Protein AF-A0A7S0B3F2-F1 (afdb_monomer_lite)

Foldseek 3Di:
DFQAQDDLDDDPPADPPRDDDGTNCVVPDQQDQLQVQLVVCLVVVVDDPPDDPVVSVVSSVVSSVVSVVSNVVRVVVRLVSLVVSVVSNVVVVHDSPPGDPNPPDPDDPPPPDDPDDPPPDPDDD

Secondary structure (DSSP, 8-state):
---SSS-SSPPPS--GGG-----GGGGSPPPPPHHHHHHHHHHHHT--TTS-HHHHHHHHHHHHHHHHHHHHHHHHHHHHHHHHHHHHHHHTT---TTSPP-----S------------------

Radius of gyration: 21.53 Å; chains: 1; bounding box: 45×59×54 Å

Sequence (125 aa):
VNFGPHFVYPPPKTLPGGWKALPVSDLCPPPPEPKDAAALAVQERNFPKKTEDSVIKAFQEAVEVEAKIRSKCYKAHYSKHAEEIRSDRLQRGLNTADLPADESAKDGEEDVPLPMEDAKMVNVG

Organism: NCBI:txid265543

Structure (mmCIF, N/CA/C/O backbone):
data_AF-A0A7S0B3F2-F1
#
_entry.id   AF-A0A7S0B3F2-F1
#
loop_
_atom_site.group_PDB
_atom_site.id
_atom_site.type_symbol
_atom_site.label_atom_id
_atom_site.label_alt_id
_atom_site.label_comp_id
_atom_site.label_asym_id
_atom_site.label_entity_id
_atom_site.label_seq_id
_atom_site.pdbx_PDB_ins_code
_atom_site.Cartn_x
_atom_site.Cartn_y
_atom_site.Cartn_z
_atom_site.occupancy
_atom_site.B_iso_or_equiv
_atom_site.auth_seq_id
_atom_site.auth_comp_id
_atom_site.auth_asym_id
_atom_site.auth_atom_id
_atom_site.pdbx_PDB_model_num
ATOM 1 N N . VAL A 1 1 ? -0.296 -7.227 -18.355 1.00 51.31 1 VAL A N 1
ATOM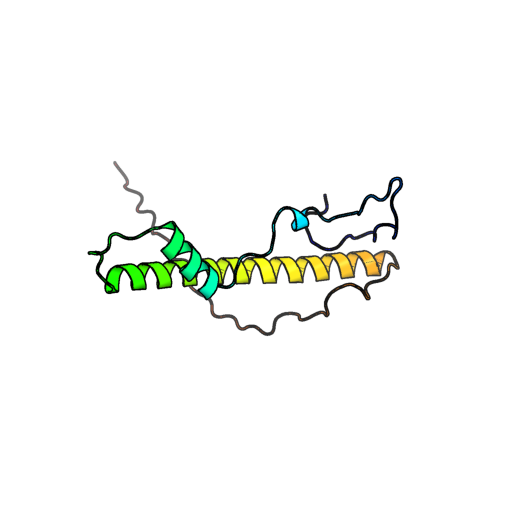 2 C CA . VAL A 1 1 ? -0.969 -6.094 -17.675 1.00 51.31 1 VAL A CA 1
ATOM 3 C C . VAL A 1 1 ? -0.070 -5.664 -16.527 1.00 51.31 1 VAL A C 1
ATOM 5 O O . VAL A 1 1 ? 0.440 -6.552 -15.860 1.00 51.31 1 VAL A O 1
ATOM 8 N N . ASN A 1 2 ? 0.207 -4.366 -16.354 1.00 59.66 2 ASN A N 1
ATOM 9 C CA . ASN A 1 2 ? 1.058 -3.876 -15.263 1.00 59.66 2 ASN A CA 1
ATOM 10 C C . ASN A 1 2 ? 0.182 -3.460 -14.075 1.00 59.66 2 ASN A C 1
ATOM 12 O O . ASN A 1 2 ? -0.386 -2.371 -14.096 1.00 59.66 2 ASN A O 1
ATOM 16 N N . PHE A 1 3 ? 0.030 -4.341 -13.087 1.00 68.06 3 PHE A N 1
ATOM 17 C CA . PHE A 1 3 ? -0.762 -4.062 -11.883 1.00 68.06 3 PHE A CA 1
ATOM 18 C C . PHE A 1 3 ? 0.038 -3.350 -10.786 1.00 68.06 3 PHE A C 1
ATOM 20 O O . PHE A 1 3 ? -0.549 -2.870 -9.822 1.00 68.06 3 PHE A O 1
ATOM 27 N N . GLY A 1 4 ? 1.362 -3.272 -10.932 1.00 77.94 4 GLY A N 1
ATOM 28 C CA . GLY A 1 4 ? 2.245 -2.682 -9.940 1.00 77.94 4 GLY A CA 1
ATOM 29 C C . GLY A 1 4 ? 2.753 -1.281 -10.305 1.00 77.94 4 GLY A C 1
ATOM 30 O O . GLY A 1 4 ? 2.572 -0.810 -11.430 1.00 77.94 4 GLY A O 1
ATOM 31 N N . PRO A 1 5 ? 3.430 -0.624 -9.351 1.00 84.50 5 PRO A N 1
ATOM 32 C CA . PRO A 1 5 ? 3.875 0.776 -9.421 1.00 84.50 5 PRO A CA 1
ATOM 33 C C . PRO A 1 5 ? 4.951 1.045 -10.478 1.00 84.50 5 PRO A C 1
ATOM 35 O O . PRO A 1 5 ? 5.134 2.176 -10.924 1.00 84.50 5 PRO A O 1
ATOM 38 N N . HIS A 1 6 ? 5.684 0.011 -10.889 1.00 89.25 6 HIS A N 1
ATOM 39 C CA . HIS A 1 6 ? 6.823 0.144 -11.791 1.00 89.25 6 HIS A CA 1
ATOM 40 C C . HIS A 1 6 ? 6.556 -0.551 -13.120 1.00 89.25 6 HIS A C 1
ATOM 42 O O . HIS A 1 6 ? 6.043 -1.666 -13.154 1.00 89.25 6 HIS A O 1
ATOM 48 N N . PHE A 1 7 ? 6.923 0.099 -14.223 1.00 89.88 7 PHE A N 1
ATOM 49 C CA . PHE A 1 7 ? 6.820 -0.473 -15.564 1.00 89.88 7 PHE A CA 1
ATOM 50 C C . PHE A 1 7 ? 8.082 -1.253 -15.927 1.00 89.88 7 PHE A C 1
ATOM 52 O O . PHE A 1 7 ? 9.187 -0.792 -15.642 1.00 89.88 7 PHE A O 1
ATOM 59 N N . VAL A 1 8 ? 7.940 -2.374 -16.640 1.00 91.56 8 VAL A N 1
ATOM 60 C CA . VAL A 1 8 ? 9.092 -3.049 -17.267 1.00 91.56 8 VAL A CA 1
ATOM 61 C C . VAL A 1 8 ? 9.760 -2.106 -18.266 1.00 91.56 8 VAL A C 1
ATOM 63 O O . VAL A 1 8 ? 10.962 -1.880 -18.192 1.00 91.56 8 VAL A O 1
ATOM 66 N N . TYR A 1 9 ? 8.967 -1.491 -19.145 1.00 90.31 9 TYR A N 1
ATOM 67 C CA . TYR A 1 9 ? 9.420 -0.449 -20.063 1.00 90.31 9 TYR A CA 1
ATOM 68 C C . TYR A 1 9 ? 9.066 0.922 -19.484 1.00 90.31 9 TYR A C 1
ATOM 70 O O . TYR A 1 9 ? 7.876 1.241 -19.415 1.00 90.31 9 TYR A O 1
ATOM 78 N N . PRO A 1 10 ? 10.052 1.734 -19.060 1.00 85.88 10 PRO A N 1
ATOM 79 C CA . PRO A 1 10 ? 9.779 3.072 -18.561 1.00 85.88 10 PRO A CA 1
ATOM 80 C C . PRO A 1 10 ? 9.007 3.885 -19.609 1.00 85.88 10 PRO A C 1
ATOM 82 O O . PRO A 1 10 ? 9.419 3.916 -20.774 1.00 85.88 10 PRO A O 1
ATOM 85 N N . PRO A 1 11 ? 7.892 4.532 -19.236 1.00 85.50 11 PRO A N 1
ATOM 86 C CA . PRO A 1 11 ? 7.154 5.356 -20.176 1.00 85.50 11 PRO A CA 1
ATOM 87 C C . PRO A 1 11 ? 8.002 6.561 -20.615 1.00 85.50 11 PRO A C 1
ATOM 89 O O . PRO A 1 11 ? 8.863 7.031 -19.862 1.00 85.50 11 PRO A O 1
ATOM 92 N N . PRO A 1 12 ? 7.770 7.100 -21.823 1.00 84.19 12 PRO A N 1
ATOM 93 C CA . PRO A 1 12 ? 8.411 8.340 -22.242 1.00 84.19 12 PRO A CA 1
ATOM 94 C C . PRO A 1 12 ? 8.039 9.482 -21.285 1.00 84.19 12 PRO A C 1
ATOM 96 O O . PRO A 1 12 ? 6.936 9.519 -20.741 1.00 84.19 12 PRO A O 1
ATOM 99 N N . LYS A 1 13 ? 8.954 10.445 -21.105 1.00 78.31 13 LYS A N 1
ATOM 100 C CA . LYS A 1 13 ? 8.771 11.584 -20.179 1.00 78.31 13 LYS A CA 1
ATOM 101 C C . LYS A 1 13 ? 7.520 12.414 -20.480 1.00 78.31 13 LYS A C 1
ATOM 103 O O . LYS A 1 13 ? 6.957 13.022 -19.575 1.00 78.31 13 LYS A O 1
ATOM 108 N N . THR A 1 14 ? 7.111 12.458 -21.743 1.00 80.12 14 THR A N 1
ATOM 109 C CA . THR A 1 14 ? 5.923 13.167 -22.210 1.00 80.12 14 THR A CA 1
ATOM 110 C C . THR A 1 14 ? 5.162 12.286 -23.189 1.00 80.12 14 THR A C 1
ATOM 112 O O . THR A 1 14 ? 5.729 11.769 -24.152 1.00 80.12 14 THR 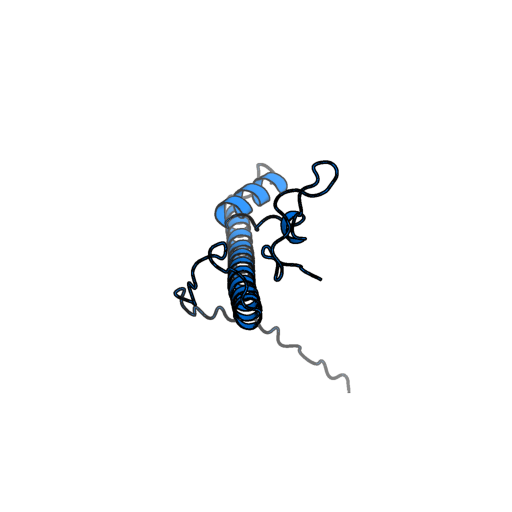A O 1
ATOM 115 N N . LEU A 1 15 ? 3.865 12.115 -22.940 1.00 84.56 15 LEU A N 1
ATOM 116 C CA . LEU A 1 15 ? 2.944 11.545 -23.915 1.00 84.56 15 LEU A CA 1
ATOM 117 C C . LEU A 1 15 ? 2.286 12.672 -24.728 1.00 84.56 15 LEU A C 1
ATOM 119 O O . LEU A 1 15 ? 2.187 13.809 -24.244 1.00 84.56 15 LEU A O 1
ATOM 123 N N . PRO A 1 16 ? 1.810 12.382 -25.952 1.00 88.00 16 PRO A N 1
ATOM 124 C CA . PRO A 1 16 ? 1.025 13.330 -26.732 1.00 88.00 16 PRO A CA 1
ATOM 125 C C . PRO A 1 16 ? -0.142 13.908 -25.918 1.00 88.00 16 PRO A C 1
ATOM 127 O O . PRO A 1 16 ? -0.800 13.198 -25.161 1.00 88.00 16 PRO A O 1
ATOM 130 N N . GLY A 1 17 ? -0.386 15.213 -26.052 1.00 85.94 17 GLY A N 1
ATOM 131 C CA . GLY A 1 17 ? -1.499 15.889 -25.375 1.00 85.94 17 GLY A CA 1
ATOM 132 C C . GLY A 1 17 ? -1.307 16.147 -23.875 1.00 85.94 17 GLY A C 1
ATOM 133 O O . GLY A 1 17 ? -2.281 16.459 -23.202 1.00 85.94 17 GLY A O 1
ATOM 134 N N . GLY A 1 18 ? -0.091 16.003 -23.333 1.00 83.31 18 GLY A N 1
ATOM 135 C CA . GLY A 1 18 ? 0.188 16.288 -21.916 1.00 83.31 18 GLY A CA 1
ATOM 136 C C . GLY A 1 18 ? -0.256 15.186 -20.951 1.00 83.31 18 GLY A C 1
ATOM 137 O O . GLY A 1 18 ? -0.324 15.410 -19.742 1.00 83.31 18 GLY A O 1
ATOM 138 N N . TRP A 1 19 ? -0.551 13.995 -21.473 1.00 83.69 19 TRP A N 1
ATOM 139 C CA . TRP A 1 19 ? -0.943 12.848 -20.664 1.00 83.69 19 TRP A CA 1
ATOM 140 C C . TRP A 1 19 ? 0.244 12.336 -19.847 1.00 83.69 19 TRP A C 1
ATOM 142 O O . TRP A 1 19 ? 1.403 12.413 -20.266 1.00 83.69 19 TRP A O 1
ATOM 152 N N . LYS A 1 20 ? -0.057 11.782 -18.674 1.00 83.75 20 LYS A N 1
ATOM 153 C CA . LYS A 1 20 ? 0.916 11.103 -17.818 1.00 83.75 20 LYS A CA 1
ATOM 154 C C . LYS A 1 20 ? 0.641 9.608 -17.860 1.00 83.75 20 LYS A C 1
ATOM 156 O O . LYS A 1 20 ? -0.505 9.191 -17.723 1.00 83.75 20 LYS A O 1
ATOM 161 N N . ALA A 1 21 ? 1.686 8.811 -18.056 1.00 84.94 21 ALA A N 1
ATOM 162 C CA . ALA A 1 21 ? 1.592 7.370 -17.879 1.00 84.94 21 ALA A CA 1
ATOM 163 C C . ALA A 1 21 ? 1.549 7.072 -16.378 1.00 84.94 21 ALA A C 1
ATOM 165 O O . ALA A 1 21 ? 2.535 7.315 -15.684 1.00 84.94 21 ALA A O 1
ATOM 166 N N . LEU A 1 22 ? 0.413 6.573 -15.897 1.00 86.06 22 LEU A N 1
ATOM 167 C CA . LEU A 1 22 ? 0.224 6.172 -14.506 1.00 86.06 22 LEU A CA 1
ATOM 168 C C . LEU A 1 22 ? 0.059 4.647 -14.439 1.00 86.06 22 LEU A C 1
ATOM 170 O O . LEU A 1 22 ? -0.611 4.076 -15.310 1.00 86.06 22 LEU A O 1
ATOM 174 N N . PRO A 1 23 ? 0.697 3.960 -13.478 1.00 86.94 23 PRO A N 1
ATOM 175 C CA . PRO A 1 23 ? 0.475 2.536 -13.262 1.00 86.94 23 PRO A CA 1
ATOM 176 C C . PRO A 1 23 ? -0.955 2.282 -12.770 1.00 86.94 23 PRO A C 1
ATOM 178 O O . PRO A 1 23 ? -1.603 3.159 -12.207 1.00 86.94 23 PRO A O 1
ATOM 181 N N . VAL A 1 24 ? -1.448 1.052 -12.934 1.00 85.19 24 VAL A N 1
ATOM 182 C CA . VAL A 1 24 ? -2.786 0.680 -12.433 1.00 85.19 24 VAL A CA 1
ATOM 183 C C . VAL A 1 24 ? -2.870 0.822 -10.911 1.00 85.19 24 VAL A C 1
ATOM 185 O O . VAL A 1 24 ? -3.932 1.149 -10.390 1.00 85.19 24 VAL A O 1
ATOM 188 N N . SER A 1 25 ? -1.750 0.651 -10.203 1.00 85.00 25 SER A N 1
ATOM 189 C CA . SER A 1 25 ? -1.667 0.869 -8.757 1.00 85.00 25 SER A CA 1
ATOM 190 C C . SER A 1 25 ? -2.032 2.293 -8.329 1.00 85.00 25 SER A C 1
ATOM 192 O O . SER A 1 25 ? -2.446 2.475 -7.195 1.00 85.00 25 SER A O 1
ATOM 194 N N . ASP A 1 26 ? -1.956 3.299 -9.207 1.00 85.94 26 ASP A N 1
ATOM 195 C CA . ASP A 1 26 ? -2.386 4.662 -8.856 1.00 85.94 26 ASP A CA 1
ATOM 196 C C . ASP A 1 26 ? -3.904 4.761 -8.631 1.00 85.94 26 ASP A C 1
ATOM 198 O O . ASP A 1 26 ? -4.373 5.684 -7.969 1.00 85.94 26 ASP A O 1
ATOM 202 N N . LEU A 1 27 ? -4.684 3.799 -9.140 1.00 85.81 27 LEU A N 1
ATOM 203 C CA . LEU A 1 27 ? -6.117 3.688 -8.854 1.00 85.81 27 LEU A CA 1
ATOM 204 C C . LEU A 1 27 ? -6.394 3.117 -7.453 1.00 85.81 27 LEU A C 1
ATOM 206 O O . LEU A 1 27 ? -7.516 3.221 -6.959 1.00 85.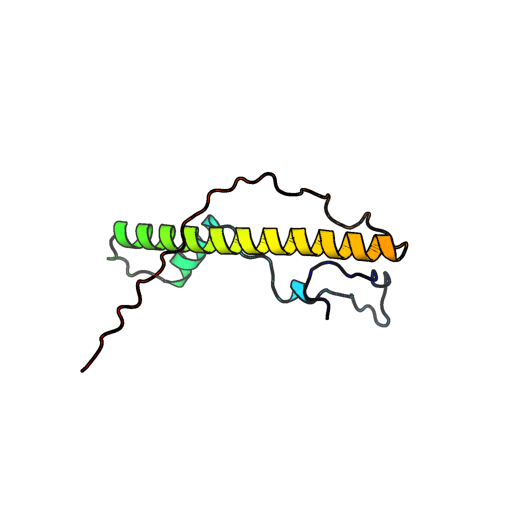81 27 LEU A O 1
ATOM 210 N N . CYS A 1 28 ? -5.396 2.494 -6.822 1.00 84.12 28 CYS A N 1
ATOM 211 C CA . CYS A 1 28 ? -5.513 1.812 -5.538 1.00 84.12 28 CYS A CA 1
ATOM 212 C C . CYS A 1 28 ? -4.379 2.271 -4.607 1.00 84.12 28 CYS A C 1
ATOM 214 O O . CYS A 1 28 ? -3.313 1.650 -4.599 1.00 84.12 28 CYS A O 1
ATOM 216 N N . PRO A 1 29 ? -4.585 3.348 -3.823 1.00 85.19 29 PRO A N 1
ATOM 217 C CA . PRO A 1 29 ? -3.537 3.883 -2.964 1.00 85.19 29 PRO A CA 1
ATOM 218 C C . PRO A 1 29 ? -3.084 2.854 -1.913 1.00 85.19 29 PRO A C 1
ATOM 220 O O . PRO A 1 29 ? -3.836 1.927 -1.590 1.00 85.19 29 PRO A O 1
ATOM 223 N N . PRO A 1 30 ? -1.874 3.024 -1.346 1.00 89.12 30 PRO A N 1
ATOM 224 C CA . PRO A 1 30 ? -1.401 2.191 -0.248 1.00 89.12 30 PRO A CA 1
ATOM 225 C C . PRO A 1 30 ? -2.423 2.138 0.900 1.00 89.12 30 PRO A C 1
ATOM 227 O O . PRO A 1 30 ? -3.072 3.153 1.180 1.00 89.12 30 PRO A O 1
ATOM 230 N N . PRO A 1 31 ? -2.568 0.990 1.588 1.00 91.81 31 PRO A N 1
ATOM 231 C CA . PRO A 1 31 ? -3.422 0.918 2.764 1.00 91.81 31 PRO A CA 1
ATOM 232 C C . PRO A 1 31 ? -2.910 1.880 3.853 1.00 91.81 31 PRO A C 1
ATOM 234 O O . PRO A 1 31 ? -1.696 2.078 3.964 1.00 91.81 31 PRO A O 1
ATOM 237 N N . PRO A 1 32 ? -3.807 2.464 4.669 1.00 93.38 32 PRO A N 1
ATOM 238 C CA . PRO A 1 32 ? -3.408 3.304 5.793 1.00 93.38 32 PRO A CA 1
ATOM 239 C C . PRO A 1 32 ? -2.584 2.514 6.815 1.00 93.38 32 PRO A C 1
ATOM 241 O O . PRO A 1 32 ? -2.689 1.287 6.916 1.00 93.38 32 PRO A O 1
ATOM 244 N N . GLU A 1 33 ? -1.786 3.227 7.608 1.00 93.94 33 GLU A N 1
ATOM 245 C CA . GLU A 1 33 ? -1.076 2.615 8.728 1.00 93.94 33 GLU A CA 1
ATOM 246 C C . GLU A 1 33 ? -2.074 2.125 9.799 1.00 93.94 33 GLU A C 1
ATOM 248 O O . GLU A 1 33 ? -3.160 2.698 9.942 1.00 93.94 33 GLU A O 1
ATOM 253 N N . PRO A 1 34 ? -1.746 1.074 10.576 1.00 95.06 34 PRO A N 1
ATOM 254 C CA . PRO A 1 34 ? -2.722 0.399 11.435 1.00 95.06 34 PRO A CA 1
ATOM 255 C C . PRO A 1 34 ? -3.458 1.307 12.424 1.00 95.06 34 PRO A C 1
ATOM 257 O O . PRO A 1 34 ? -4.671 1.188 12.587 1.00 95.06 34 PRO A O 1
ATOM 260 N N . LYS A 1 35 ? -2.740 2.253 13.036 1.00 93.44 35 LYS A N 1
ATOM 261 C CA . LYS A 1 35 ? -3.320 3.210 13.990 1.00 93.44 35 LYS A CA 1
ATOM 262 C C . LYS A 1 35 ? -4.296 4.175 13.321 1.00 93.44 35 LYS A C 1
ATOM 264 O O . LYS A 1 35 ? -5.355 4.462 13.875 1.00 93.44 35 LYS A O 1
ATOM 269 N N . ASP A 1 36 ? -3.958 4.639 12.121 1.00 95.25 36 ASP A N 1
ATOM 270 C CA . ASP A 1 36 ? -4.813 5.540 11.350 1.00 95.25 36 ASP A CA 1
ATOM 271 C C . ASP A 1 36 ? -6.068 4.803 10.871 1.00 95.25 36 ASP A C 1
ATOM 273 O O . ASP A 1 36 ? -7.174 5.333 10.960 1.00 95.25 36 ASP A O 1
ATOM 277 N N . ALA A 1 37 ? -5.918 3.544 10.444 1.00 95.19 37 ALA A N 1
ATOM 278 C CA . ALA A 1 37 ? -7.032 2.682 10.065 1.00 95.19 37 ALA A CA 1
ATOM 279 C C . ALA A 1 37 ? -8.021 2.482 11.224 1.00 95.19 37 ALA A C 1
ATOM 281 O O . ALA A 1 37 ? -9.230 2.600 11.032 1.00 95.19 37 ALA A O 1
ATOM 282 N N . ALA A 1 38 ? -7.520 2.229 12.436 1.00 94.75 38 ALA A N 1
ATOM 283 C CA . ALA A 1 38 ? -8.359 2.066 13.618 1.00 94.75 38 ALA A CA 1
ATOM 284 C C . ALA A 1 38 ? -9.065 3.365 14.026 1.00 94.75 38 ALA A C 1
ATOM 286 O O . ALA A 1 38 ? -10.248 3.338 14.371 1.00 94.75 38 ALA A O 1
ATOM 287 N N . ALA A 1 39 ? -8.382 4.510 13.935 1.00 93.44 39 ALA A N 1
ATOM 288 C CA . ALA A 1 39 ? -8.990 5.815 14.184 1.00 93.44 39 ALA A CA 1
ATOM 289 C C . ALA A 1 39 ? -10.127 6.115 13.191 1.00 93.44 39 ALA A C 1
ATOM 291 O O . ALA A 1 39 ? -11.230 6.479 13.608 1.00 93.44 39 ALA A O 1
ATOM 292 N N . LEU A 1 40 ? -9.885 5.894 11.894 1.00 94.62 40 LEU A N 1
ATOM 293 C CA . LEU A 1 40 ? -10.885 6.061 10.836 1.00 94.62 40 LEU A CA 1
ATOM 294 C C . LEU A 1 40 ? -12.078 5.125 11.040 1.00 94.62 40 LEU A C 1
ATOM 296 O O . LEU A 1 40 ? -13.222 5.571 11.016 1.00 94.62 40 LEU A O 1
ATOM 300 N N . ALA A 1 41 ? -11.828 3.848 11.329 1.00 94.38 41 ALA A N 1
ATOM 301 C CA . ALA A 1 41 ? -12.887 2.868 11.530 1.00 94.38 41 ALA A CA 1
ATOM 302 C C . ALA A 1 41 ? -13.781 3.207 12.732 1.00 94.38 41 ALA A C 1
ATOM 304 O O . ALA A 1 41 ? -14.992 2.999 12.680 1.00 94.38 41 ALA A O 1
ATOM 305 N N . VAL A 1 42 ? -13.220 3.748 13.820 1.00 93.00 42 VAL A N 1
ATOM 306 C CA . VAL A 1 42 ? -14.015 4.211 14.971 1.00 93.00 42 VAL A CA 1
ATOM 307 C C . VAL A 1 42 ? -14.872 5.414 14.603 1.00 93.00 42 VAL A C 1
ATOM 309 O O . VAL A 1 42 ? -16.047 5.460 14.980 1.00 93.00 42 VAL A O 1
ATOM 312 N N . GLN A 1 43 ? -14.304 6.368 13.864 1.00 92.25 43 GLN A N 1
ATOM 313 C CA . GLN A 1 43 ? -15.022 7.548 13.396 1.00 92.25 43 GLN A CA 1
ATOM 314 C C . GLN A 1 43 ? -16.188 7.162 12.476 1.00 92.25 43 GLN A C 1
ATOM 316 O O . GLN A 1 43 ? -17.299 7.660 12.655 1.00 92.25 43 GLN A O 1
ATOM 321 N N . GLU A 1 44 ? -15.961 6.246 11.535 1.00 93.12 44 GLU A N 1
ATOM 322 C CA . GLU A 1 44 ? -16.978 5.775 10.591 1.00 93.12 44 GLU A CA 1
ATOM 323 C C . GLU A 1 44 ? -18.045 4.904 11.257 1.00 93.12 44 GLU A C 1
ATOM 325 O O . GLU A 1 44 ? -19.230 5.035 10.949 1.00 93.12 44 GLU A O 1
ATOM 330 N N . ARG A 1 45 ? -17.655 4.047 12.210 1.00 91.44 45 ARG A N 1
ATOM 331 C CA . ARG A 1 45 ? -18.599 3.194 12.944 1.00 91.44 45 ARG A CA 1
ATOM 332 C C . ARG A 1 45 ? -19.574 4.000 13.806 1.00 91.44 45 ARG A C 1
ATOM 334 O O . ARG A 1 45 ? -20.664 3.505 14.083 1.00 91.44 45 ARG A O 1
ATOM 341 N N . ASN A 1 46 ? -19.200 5.218 14.213 1.00 89.69 46 ASN A N 1
ATOM 342 C CA . ASN A 1 46 ? -20.052 6.170 14.932 1.00 89.69 46 ASN A CA 1
ATOM 343 C C . ASN A 1 46 ? -20.772 5.542 16.145 1.00 89.69 46 ASN A C 1
ATOM 345 O O . ASN A 1 46 ? -22.003 5.467 16.209 1.00 89.69 46 ASN A O 1
ATOM 349 N N . PHE A 1 47 ? -19.991 5.038 17.102 1.00 90.31 47 PHE A N 1
ATOM 350 C CA . PHE A 1 47 ? -20.515 4.345 18.278 1.00 90.31 47 PHE A CA 1
ATOM 351 C C . PHE A 1 47 ? -21.517 5.196 19.086 1.00 90.31 47 PHE A C 1
ATOM 353 O O . PHE A 1 47 ? -21.283 6.386 19.318 1.00 90.31 47 PHE A O 1
ATOM 360 N N . PRO A 1 48 ? -22.605 4.596 19.610 1.00 93.06 48 PRO A N 1
ATOM 361 C CA . PRO A 1 48 ? -23.476 5.268 20.568 1.00 93.06 48 PRO A CA 1
ATOM 362 C C . PRO A 1 48 ? -22.694 5.770 21.788 1.00 93.06 48 PRO A C 1
ATOM 364 O O . PRO A 1 48 ? -21.850 5.052 22.318 1.00 93.06 48 PRO A O 1
ATOM 367 N N . LYS A 1 49 ? -23.050 6.945 22.322 1.00 89.06 49 LYS A N 1
ATOM 368 C CA . LYS A 1 49 ? -22.385 7.557 23.497 1.00 89.06 49 LYS A CA 1
ATOM 369 C C . LYS A 1 49 ? -22.377 6.696 24.771 1.00 89.06 49 LYS A C 1
ATOM 371 O O . LYS A 1 49 ? -21.646 7.003 25.699 1.00 89.06 49 LYS A O 1
ATOM 376 N N . LYS A 1 50 ? -23.243 5.681 24.842 1.00 93.75 50 LYS A N 1
ATOM 377 C CA . LYS A 1 50 ? -23.354 4.744 25.973 1.00 93.75 50 LYS A CA 1
ATOM 378 C C . LYS A 1 50 ? -22.552 3.456 25.767 1.00 93.75 50 LYS A C 1
ATOM 380 O O . LYS A 1 50 ? -22.651 2.557 26.592 1.00 93.75 50 LYS A O 1
ATOM 385 N N . THR A 1 51 ? -21.853 3.329 24.641 1.00 92.44 51 THR A N 1
ATOM 386 C CA . THR A 1 51 ? -21.008 2.165 24.377 1.00 92.44 51 THR A CA 1
ATOM 387 C C . THR A 1 51 ? -19.892 2.137 25.406 1.00 92.44 51 THR A C 1
ATOM 389 O O . THR A 1 51 ? -19.283 3.167 25.674 1.00 92.44 51 THR A O 1
ATOM 392 N N . GLU A 1 52 ? -19.640 0.966 25.978 1.00 95.50 52 GLU A N 1
ATOM 393 C CA . GLU A 1 52 ? -18.539 0.791 26.915 1.00 95.50 52 GLU A CA 1
ATOM 394 C C . GLU A 1 52 ? -17.188 0.985 26.216 1.00 95.50 52 GLU A C 1
ATOM 396 O O . GLU A 1 52 ? -16.967 0.478 25.111 1.00 95.50 52 GLU A O 1
ATOM 401 N N . ASP A 1 53 ? -16.258 1.660 26.891 1.00 94.31 53 ASP A N 1
ATOM 402 C CA . ASP A 1 53 ? -14.902 1.894 26.381 1.00 94.31 53 ASP A CA 1
ATOM 403 C C . ASP A 1 53 ? -14.170 0.581 26.060 1.00 94.31 53 ASP A C 1
ATOM 405 O O . ASP A 1 53 ? -13.395 0.514 25.108 1.00 94.31 53 ASP A O 1
ATOM 409 N N . SER A 1 54 ? -14.460 -0.487 26.811 1.00 95.69 54 SER A N 1
ATOM 410 C CA . SER A 1 54 ? -13.949 -1.844 26.576 1.00 95.69 54 SER A CA 1
ATOM 411 C C . SER A 1 54 ? -14.298 -2.363 25.175 1.00 95.69 54 SER A C 1
ATOM 413 O O . SER A 1 54 ? -13.454 -2.955 24.503 1.00 95.69 54 SER A O 1
ATOM 415 N N . VAL A 1 55 ? -15.518 -2.095 24.704 1.00 95.44 55 VAL A N 1
ATOM 416 C CA . VAL A 1 55 ? -16.018 -2.521 23.390 1.00 95.44 55 VAL A CA 1
ATOM 417 C C . VAL A 1 55 ? -15.382 -1.697 22.273 1.00 95.44 55 VAL A C 1
ATOM 419 O O . VAL A 1 55 ? -15.012 -2.250 21.236 1.00 95.44 55 VAL A O 1
ATOM 422 N N . ILE A 1 56 ? -15.228 -0.386 22.480 1.00 94.31 56 ILE A N 1
ATOM 423 C CA . ILE A 1 56 ? -14.558 0.500 21.516 1.00 94.31 56 ILE A CA 1
ATOM 424 C C . ILE A 1 56 ? -13.091 0.087 21.371 1.00 94.31 56 ILE A C 1
ATOM 426 O O . ILE A 1 56 ? -12.604 -0.049 20.249 1.00 94.31 56 ILE A O 1
ATOM 430 N N . LYS A 1 57 ? -12.416 -0.190 22.491 1.00 95.69 57 LYS A N 1
ATOM 431 C CA . LYS A 1 57 ? -11.020 -0.624 22.507 1.00 95.69 57 LYS A CA 1
ATOM 432 C C . LYS A 1 57 ? -10.827 -1.974 21.814 1.00 95.69 57 LYS A C 1
ATOM 434 O O . LYS A 1 57 ? -9.961 -2.086 20.957 1.00 95.69 57 LYS A O 1
ATOM 439 N N . ALA A 1 58 ? -11.671 -2.964 22.108 1.00 96.50 58 ALA A N 1
ATOM 440 C CA . ALA A 1 58 ? -11.611 -4.267 21.442 1.00 96.50 58 ALA A CA 1
ATOM 441 C C . ALA A 1 58 ? -11.822 -4.152 19.920 1.00 96.50 58 ALA A C 1
ATOM 443 O O . ALA A 1 58 ? -11.180 -4.854 19.141 1.00 96.50 58 ALA A O 1
ATOM 444 N N . PHE A 1 59 ? -12.695 -3.241 19.478 1.00 96.62 59 PHE A N 1
ATOM 445 C CA . PHE A 1 59 ? -12.869 -2.959 18.055 1.00 96.62 59 PHE A CA 1
ATOM 446 C C . PHE A 1 59 ? -11.638 -2.296 17.431 1.00 96.62 59 PHE A C 1
ATOM 448 O O . PHE A 1 59 ? -11.222 -2.715 16.355 1.00 96.62 59 PHE A O 1
ATOM 455 N N . GLN A 1 60 ? -11.052 -1.295 18.092 1.00 96.44 60 GLN A N 1
ATOM 456 C CA . GLN A 1 60 ? -9.810 -0.670 17.631 1.00 96.44 60 GLN A CA 1
ATOM 457 C C . GLN A 1 60 ? -8.701 -1.707 17.479 1.00 96.44 60 GLN A C 1
ATOM 459 O O . GLN A 1 60 ? -8.109 -1.794 16.411 1.00 96.44 60 GLN A O 1
ATOM 464 N N . GLU A 1 61 ? -8.487 -2.541 18.498 1.00 95.69 61 GLU A N 1
ATOM 465 C CA . GLU A 1 61 ? -7.482 -3.607 18.477 1.00 95.69 61 GLU A CA 1
ATOM 466 C C . GLU A 1 61 ? -7.709 -4.579 17.307 1.00 95.69 61 GLU A C 1
ATOM 468 O O . GLU A 1 61 ? -6.768 -4.905 16.585 1.00 95.69 61 GLU A O 1
ATOM 473 N N . ALA A 1 62 ? -8.956 -4.989 17.052 1.00 96.81 62 ALA A N 1
ATOM 474 C CA . ALA A 1 62 ? -9.279 -5.854 15.916 1.00 96.81 62 ALA A CA 1
ATOM 475 C C . ALA A 1 62 ? -8.957 -5.195 14.561 1.00 96.81 62 ALA A C 1
ATOM 477 O O . ALA A 1 62 ? -8.360 -5.831 13.689 1.00 96.81 62 ALA A O 1
ATOM 478 N N . VAL A 1 63 ? -9.305 -3.914 14.392 1.00 97.25 63 VAL A N 1
ATOM 479 C CA . VAL A 1 63 ? -8.999 -3.158 13.167 1.00 97.25 63 VAL A CA 1
ATOM 480 C C . VAL A 1 63 ? -7.492 -2.968 12.999 1.00 97.25 63 VAL A C 1
ATOM 482 O O . VAL A 1 63 ? -6.984 -3.132 11.892 1.00 97.25 63 VAL A O 1
ATOM 485 N N . GLU A 1 64 ? -6.759 -2.667 14.074 1.00 96.56 64 GLU A N 1
ATOM 486 C CA . GLU A 1 64 ? -5.299 -2.533 14.031 1.00 96.56 64 GLU A CA 1
ATOM 487 C C . GLU A 1 64 ? -4.632 -3.835 13.572 1.00 96.56 64 GLU A C 1
ATOM 489 O O . GLU A 1 64 ? -3.732 -3.800 12.730 1.00 96.56 64 GLU A O 1
ATOM 494 N N . VAL A 1 65 ? -5.084 -4.989 14.074 1.00 96.94 65 VAL A N 1
ATOM 495 C CA . VAL A 1 65 ? -4.555 -6.301 13.670 1.00 96.94 65 VAL A CA 1
ATOM 496 C C . VAL A 1 65 ? -4.794 -6.554 12.1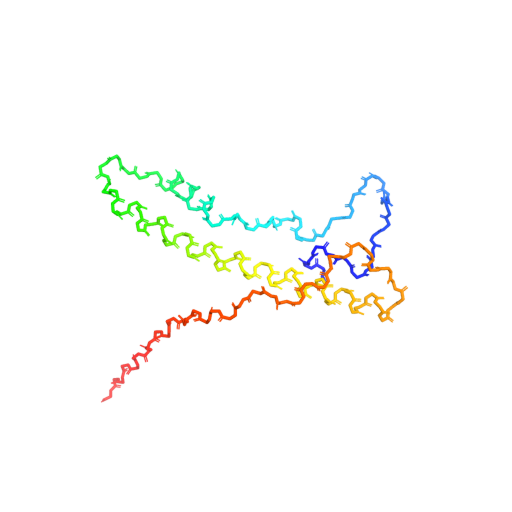82 1.00 96.94 65 VAL A C 1
ATOM 498 O O . VAL A 1 65 ? -3.858 -6.908 11.461 1.00 96.94 65 VAL A O 1
ATOM 501 N N . GLU A 1 66 ? -6.012 -6.329 11.691 1.00 96.69 66 GLU A N 1
ATOM 502 C CA . GLU A 1 66 ? -6.323 -6.523 10.274 1.00 96.69 66 GLU A CA 1
ATOM 503 C C . GLU A 1 66 ? -5.529 -5.557 9.379 1.00 96.69 66 GLU A C 1
ATOM 505 O O . GLU A 1 66 ? -4.934 -5.963 8.375 1.00 96.69 66 GLU A O 1
ATOM 510 N N . ALA A 1 67 ? -5.462 -4.281 9.759 1.00 96.38 67 ALA A N 1
ATOM 511 C CA . ALA A 1 67 ? -4.718 -3.266 9.027 1.00 96.38 67 ALA A CA 1
ATOM 512 C C . ALA A 1 67 ? -3.210 -3.563 9.003 1.00 96.38 67 ALA A C 1
ATOM 514 O O . ALA A 1 67 ? -2.562 -3.368 7.972 1.00 96.38 67 ALA A O 1
ATOM 515 N N . LYS A 1 68 ? -2.651 -4.117 10.089 1.00 96.00 68 LYS A N 1
ATOM 516 C CA . LYS A 1 68 ? -1.257 -4.582 10.143 1.00 96.00 68 LYS A CA 1
ATOM 517 C C . LYS A 1 68 ? -0.997 -5.677 9.113 1.00 96.00 68 LYS A C 1
ATOM 519 O O . LYS A 1 68 ? -0.002 -5.601 8.392 1.00 96.00 68 LYS A O 1
ATOM 524 N N . ILE A 1 69 ? -1.893 -6.659 9.001 1.00 95.12 69 ILE A N 1
ATOM 525 C CA . ILE A 1 69 ? -1.782 -7.735 8.004 1.00 95.12 69 ILE A CA 1
ATOM 526 C C . ILE A 1 69 ? -1.847 -7.152 6.590 1.00 95.12 69 ILE A C 1
ATOM 528 O O . ILE A 1 69 ? -0.961 -7.417 5.778 1.00 95.12 69 ILE A O 1
ATOM 532 N N . ARG A 1 70 ? -2.837 -6.296 6.301 1.00 93.38 70 ARG A N 1
ATOM 533 C CA . ARG A 1 70 ? -2.981 -5.652 4.984 1.00 93.38 70 ARG A CA 1
ATOM 534 C C . ARG A 1 70 ? -1.748 -4.828 4.604 1.00 93.38 70 ARG A C 1
ATOM 536 O O . ARG A 1 70 ? -1.267 -4.951 3.479 1.00 93.38 70 ARG A O 1
ATOM 543 N N . SER A 1 71 ? -1.208 -4.038 5.534 1.00 93.06 71 SER A N 1
ATOM 544 C CA . SER A 1 71 ? 0.016 -3.252 5.325 1.00 93.06 71 SER A CA 1
ATOM 545 C C . SER A 1 71 ? 1.220 -4.154 5.037 1.00 93.06 71 SER A C 1
ATOM 547 O O . SER A 1 71 ? 1.949 -3.916 4.072 1.00 93.06 71 SER A O 1
ATOM 549 N N . LYS A 1 72 ? 1.385 -5.254 5.788 1.00 92.06 72 LYS A N 1
ATOM 550 C CA . LYS A 1 72 ? 2.447 -6.247 5.549 1.00 92.06 72 LYS A CA 1
ATOM 551 C C . LYS A 1 72 ? 2.329 -6.879 4.159 1.00 92.06 72 LYS A C 1
ATOM 553 O O . LYS A 1 72 ? 3.312 -6.915 3.424 1.00 92.06 72 LYS A O 1
ATOM 558 N N . CYS A 1 73 ? 1.135 -7.327 3.770 1.00 91.06 73 CYS A N 1
ATOM 559 C CA . CYS A 1 73 ? 0.892 -7.914 2.450 1.00 91.06 73 CYS A CA 1
ATOM 560 C C . CYS A 1 73 ? 1.164 -6.919 1.316 1.00 91.06 73 CYS A C 1
ATOM 562 O O . CYS A 1 73 ? 1.796 -7.283 0.325 1.00 91.06 73 CYS A O 1
ATOM 564 N N . TYR A 1 74 ? 0.734 -5.664 1.468 1.00 90.50 74 TYR A N 1
ATOM 565 C CA . TYR A 1 74 ? 1.004 -4.611 0.491 1.00 90.50 74 TYR A CA 1
ATOM 566 C C . TYR A 1 74 ? 2.508 -4.361 0.327 1.00 90.50 74 TYR A C 1
ATOM 568 O O . TYR A 1 74 ? 3.005 -4.361 -0.798 1.00 90.50 74 TYR A O 1
ATOM 576 N N . LYS A 1 75 ? 3.248 -4.208 1.435 1.00 90.06 75 LYS A N 1
ATOM 577 C CA . LYS A 1 75 ? 4.707 -3.996 1.421 1.00 90.06 75 LYS A CA 1
ATOM 578 C C . LYS A 1 75 ? 5.438 -5.176 0.772 1.00 90.06 75 LYS A C 1
ATOM 580 O O . LYS A 1 75 ? 6.289 -4.961 -0.088 1.00 90.06 75 LYS A O 1
ATOM 585 N N . ALA A 1 76 ? 5.048 -6.409 1.102 1.00 89.81 76 ALA A N 1
ATOM 586 C CA . ALA A 1 76 ? 5.610 -7.615 0.495 1.00 89.81 76 ALA A CA 1
ATOM 587 C C . ALA A 1 76 ? 5.348 -7.685 -1.020 1.00 89.81 76 ALA A C 1
ATOM 589 O O . ALA A 1 76 ? 6.266 -7.944 -1.795 1.00 89.81 76 ALA A O 1
ATOM 590 N N . HIS A 1 77 ? 4.115 -7.402 -1.456 1.00 88.31 77 HIS A N 1
ATOM 591 C CA . HIS A 1 77 ? 3.776 -7.329 -2.879 1.00 88.31 77 HIS A CA 1
ATOM 592 C C . HIS A 1 77 ? 4.588 -6.243 -3.599 1.00 88.31 77 HIS A C 1
ATOM 594 O O . HIS A 1 77 ? 5.113 -6.483 -4.682 1.00 88.31 77 HIS A O 1
ATOM 600 N N . TYR A 1 78 ? 4.720 -5.061 -2.992 1.00 88.94 78 TYR A N 1
ATOM 601 C CA . TYR A 1 78 ? 5.476 -3.946 -3.556 1.00 88.94 78 TYR A CA 1
ATOM 602 C C . TYR A 1 78 ? 6.963 -4.291 -3.734 1.00 88.94 78 TYR A C 1
ATOM 604 O O . TYR A 1 78 ? 7.512 -4.046 -4.809 1.00 88.94 78 TYR A O 1
ATOM 612 N N . SER A 1 79 ? 7.595 -4.898 -2.720 1.00 90.19 79 SER A N 1
ATOM 613 C CA . SER A 1 79 ? 8.994 -5.352 -2.792 1.00 90.19 79 SER A CA 1
ATOM 614 C C . SER A 1 79 ? 9.186 -6.373 -3.906 1.00 90.19 79 SER A C 1
ATOM 616 O O . SER A 1 79 ? 9.998 -6.167 -4.806 1.00 90.19 79 SER A O 1
ATOM 618 N N . LYS A 1 80 ? 8.355 -7.422 -3.913 1.00 89.88 80 LYS A N 1
ATOM 619 C CA . LYS A 1 80 ? 8.425 -8.480 -4.920 1.00 89.88 80 LYS A CA 1
ATOM 620 C C . LYS A 1 80 ? 8.233 -7.935 -6.336 1.00 89.88 80 LYS A C 1
ATOM 622 O O . LYS A 1 80 ? 8.976 -8.298 -7.240 1.00 89.88 80 LYS A O 1
ATOM 627 N N . HIS A 1 81 ? 7.282 -7.019 -6.530 1.00 91.06 81 HIS A N 1
ATOM 628 C CA . HIS A 1 81 ? 7.093 -6.349 -7.819 1.00 91.06 81 HIS A CA 1
ATOM 629 C C . HIS A 1 81 ? 8.351 -5.582 -8.240 1.00 91.06 81 HIS A C 1
ATOM 631 O O . HIS A 1 81 ? 8.771 -5.665 -9.390 1.00 91.06 81 HIS A O 1
ATOM 637 N N . ALA A 1 82 ? 8.986 -4.840 -7.330 1.00 91.56 82 ALA A N 1
ATOM 638 C CA . ALA A 1 82 ? 10.216 -4.115 -7.643 1.00 91.56 82 ALA A CA 1
ATOM 639 C C . ALA A 1 82 ? 11.369 -5.056 -8.038 1.00 91.56 82 ALA A C 1
ATOM 641 O O . ALA A 1 82 ? 12.098 -4.752 -8.985 1.00 91.56 82 ALA A O 1
ATOM 642 N N . GLU A 1 83 ? 11.508 -6.201 -7.367 1.00 92.44 83 GLU A N 1
ATOM 643 C CA . GLU A 1 83 ? 12.478 -7.252 -7.703 1.00 92.44 83 GLU A CA 1
ATOM 644 C C . GLU A 1 83 ? 12.204 -7.862 -9.086 1.00 92.44 83 GLU A C 1
ATOM 646 O O . GLU A 1 83 ? 13.116 -7.964 -9.912 1.00 92.44 83 GLU A O 1
ATOM 651 N N . GLU A 1 84 ? 10.946 -8.201 -9.382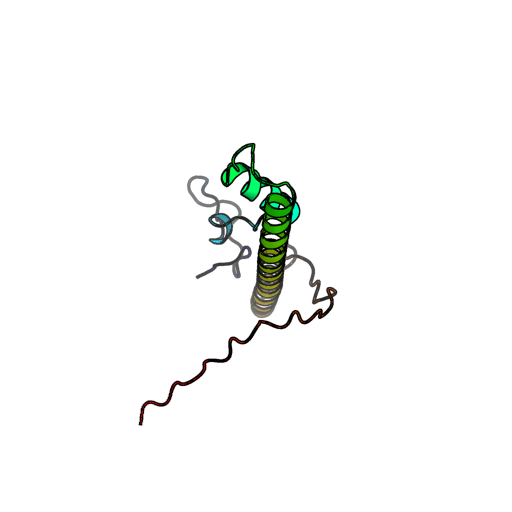 1.00 92.38 84 GLU A N 1
ATOM 652 C CA . GLU A 1 84 ? 10.521 -8.736 -10.681 1.00 92.38 84 GLU A CA 1
ATOM 653 C C . GLU A 1 84 ? 10.832 -7.748 -11.813 1.00 92.38 84 GLU A C 1
ATOM 655 O O . GLU A 1 84 ? 11.482 -8.110 -12.796 1.00 92.38 84 GLU A O 1
ATOM 660 N N . ILE A 1 85 ? 10.461 -6.473 -11.647 1.00 93.38 85 ILE A N 1
ATOM 661 C CA . ILE A 1 85 ? 10.746 -5.421 -12.631 1.00 93.38 85 ILE A CA 1
ATOM 662 C C . ILE A 1 85 ? 12.249 -5.198 -12.788 1.00 93.38 85 ILE A C 1
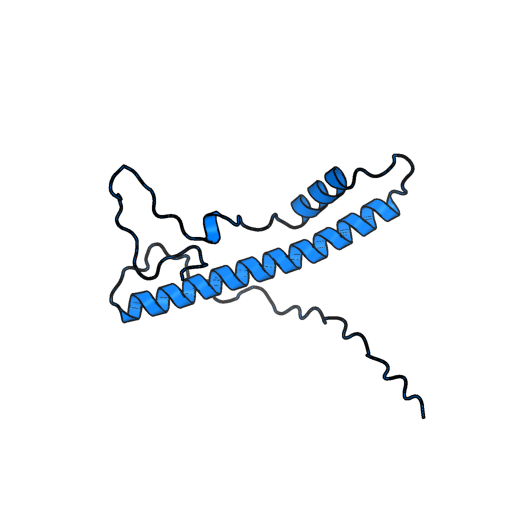ATOM 664 O O . ILE A 1 85 ? 12.723 -5.005 -13.908 1.00 93.38 85 ILE A O 1
ATOM 668 N N . ARG A 1 86 ? 13.018 -5.232 -11.697 1.00 93.75 86 ARG A N 1
ATOM 669 C CA . ARG A 1 86 ? 14.477 -5.108 -11.747 1.00 93.75 86 ARG A CA 1
ATOM 670 C C . ARG A 1 86 ? 15.091 -6.238 -12.566 1.00 93.75 86 ARG A C 1
ATOM 672 O O . ARG A 1 86 ? 15.870 -5.957 -13.475 1.00 93.75 86 ARG A O 1
ATOM 679 N N . SER A 1 87 ? 14.722 -7.484 -12.275 1.00 94.19 87 SER A N 1
ATOM 680 C CA . SER A 1 87 ? 15.178 -8.667 -13.012 1.00 94.19 87 SER A CA 1
ATOM 681 C C . SER A 1 87 ? 14.849 -8.546 -14.502 1.00 94.19 87 SER A C 1
ATOM 683 O O . SER A 1 87 ? 15.731 -8.659 -15.357 1.00 94.19 87 SER A O 1
ATOM 685 N N . ASP A 1 88 ? 13.604 -8.183 -14.816 1.00 94.19 88 ASP A N 1
ATOM 686 C CA . ASP A 1 88 ? 13.135 -8.007 -16.185 1.00 94.19 88 ASP A CA 1
ATOM 687 C C . ASP A 1 88 ? 13.896 -6.908 -16.938 1.00 94.19 88 ASP A C 1
ATOM 689 O O . ASP A 1 88 ? 14.259 -7.076 -18.110 1.00 94.19 88 ASP A O 1
ATOM 693 N N . ARG A 1 89 ? 14.150 -5.772 -16.287 1.00 94.62 89 ARG A N 1
ATOM 694 C CA . ARG A 1 89 ? 14.889 -4.656 -16.881 1.00 94.62 89 ARG A CA 1
ATOM 695 C C . ARG A 1 89 ? 16.353 -5.008 -17.116 1.00 94.62 89 ARG A C 1
ATOM 697 O O . ARG A 1 89 ? 16.855 -4.716 -18.199 1.00 94.62 89 ARG A O 1
ATOM 704 N N . LEU A 1 90 ? 17.010 -5.685 -16.173 1.00 94.81 90 LEU A N 1
ATOM 705 C CA . LEU A 1 90 ? 18.397 -6.134 -16.326 1.00 94.81 90 LEU A CA 1
ATOM 706 C C . LEU A 1 90 ? 18.559 -7.091 -17.513 1.00 94.81 90 LEU A C 1
ATOM 708 O O . LEU A 1 90 ? 19.452 -6.887 -18.333 1.00 94.81 90 LEU A O 1
ATOM 712 N N . GLN A 1 91 ? 17.656 -8.066 -17.674 1.00 96.38 91 GLN A N 1
ATOM 713 C CA . GLN A 1 91 ? 17.664 -8.986 -18.824 1.00 96.38 91 GLN A CA 1
ATOM 714 C C . GLN A 1 91 ? 17.533 -8.267 -20.175 1.00 96.38 91 GLN A C 1
ATOM 716 O O . GLN A 1 91 ? 17.995 -8.765 -21.199 1.00 96.38 91 GLN A O 1
ATOM 721 N N . ARG A 1 92 ? 16.898 -7.091 -20.183 1.00 95.19 92 ARG A N 1
ATOM 722 C CA . ARG A 1 92 ? 16.622 -6.284 -21.378 1.00 95.19 92 ARG A CA 1
ATOM 723 C C . ARG A 1 92 ? 17.591 -5.106 -21.549 1.00 95.19 92 ARG A C 1
ATOM 725 O O . ARG A 1 92 ? 17.410 -4.321 -22.476 1.00 95.19 92 ARG A O 1
ATOM 732 N N . GLY A 1 93 ? 18.587 -4.953 -20.670 1.00 94.94 93 GLY A N 1
ATOM 733 C CA . GLY A 1 93 ? 19.530 -3.827 -20.696 1.00 94.94 93 GLY A CA 1
ATOM 734 C C . GLY A 1 93 ? 18.894 -2.462 -20.394 1.00 94.94 93 GLY A C 1
ATOM 735 O O . GLY A 1 93 ? 19.353 -1.442 -20.903 1.00 94.94 93 GLY A O 1
ATOM 736 N N . LEU A 1 94 ? 17.813 -2.431 -19.608 1.00 94.00 94 LEU A N 1
ATOM 737 C CA . LEU A 1 94 ? 17.078 -1.220 -19.231 1.00 94.00 94 LEU A CA 1
ATOM 738 C C . LEU A 1 94 ? 17.541 -0.665 -17.872 1.00 94.00 94 LEU A C 1
ATOM 740 O O . LEU A 1 94 ? 18.021 -1.399 -17.011 1.00 94.00 94 LEU A O 1
ATOM 744 N N . ASN A 1 95 ? 17.355 0.643 -17.663 1.00 91.44 95 ASN A N 1
ATOM 745 C CA . ASN A 1 95 ? 17.727 1.332 -16.421 1.00 91.44 95 ASN A CA 1
ATOM 746 C C . ASN A 1 95 ? 16.883 0.879 -15.212 1.00 91.44 95 ASN A C 1
ATOM 748 O O . ASN A 1 95 ? 15.660 0.795 -15.306 1.00 91.44 95 ASN A O 1
ATOM 752 N N . THR A 1 96 ? 17.524 0.681 -14.059 1.00 92.75 96 THR A N 1
ATOM 753 C CA . THR A 1 96 ? 16.885 0.290 -12.787 1.00 92.75 96 THR A CA 1
ATOM 754 C C . THR A 1 96 ? 17.076 1.310 -11.662 1.00 92.75 96 THR A C 1
ATOM 756 O O . THR A 1 96 ? 16.666 1.043 -10.538 1.00 92.75 96 THR A O 1
ATOM 759 N N . ALA A 1 97 ? 17.704 2.461 -11.926 1.00 90.75 97 ALA A N 1
ATOM 760 C CA . ALA A 1 97 ? 18.040 3.446 -10.891 1.00 90.75 97 ALA A CA 1
ATOM 761 C C . ALA A 1 97 ? 16.818 4.114 -10.225 1.00 90.75 97 ALA A C 1
ATOM 763 O O . ALA A 1 97 ? 16.950 4.694 -9.154 1.00 90.75 97 ALA A O 1
ATOM 764 N N . ASP A 1 98 ? 15.645 4.058 -10.861 1.00 88.31 98 ASP A N 1
ATOM 765 C CA . ASP A 1 98 ? 14.364 4.550 -10.334 1.00 88.31 98 ASP A CA 1
ATOM 766 C C . ASP A 1 98 ? 13.648 3.550 -9.414 1.00 88.31 98 ASP A C 1
ATOM 768 O O . ASP A 1 98 ? 12.647 3.905 -8.794 1.00 88.31 98 ASP A O 1
ATOM 772 N N . LEU A 1 99 ? 14.118 2.302 -9.342 1.00 89.75 99 LEU A N 1
ATOM 773 C CA . LEU A 1 99 ? 13.508 1.280 -8.498 1.00 89.75 99 LEU A CA 1
ATOM 774 C C . LEU A 1 99 ? 14.021 1.411 -7.054 1.00 89.75 99 LEU A C 1
ATOM 776 O O . LEU A 1 99 ? 15.196 1.734 -6.856 1.00 89.75 99 LEU A O 1
ATOM 780 N N . PRO A 1 100 ? 13.178 1.134 -6.040 1.00 87.94 100 PRO A N 1
ATOM 781 C CA . PRO A 1 100 ? 13.609 1.103 -4.643 1.00 87.94 100 PRO A CA 1
ATOM 782 C C . PRO A 1 100 ? 14.771 0.123 -4.469 1.00 87.94 100 PRO A C 1
ATOM 784 O O . PRO A 1 100 ? 14.861 -0.865 -5.204 1.00 87.94 100 PRO A O 1
ATOM 787 N N . ALA A 1 101 ? 15.668 0.409 -3.519 1.00 77.25 101 ALA A N 1
ATOM 788 C CA . ALA A 1 101 ? 16.775 -0.480 -3.185 1.00 77.25 101 ALA A CA 1
ATOM 789 C C . ALA A 1 101 ? 16.252 -1.879 -2.828 1.00 77.25 101 ALA A C 1
ATOM 791 O O . ALA A 1 101 ? 15.124 -2.030 -2.367 1.00 77.25 101 ALA A O 1
ATOM 792 N N . ASP A 1 102 ? 17.075 -2.892 -3.094 1.00 64.94 102 ASP A N 1
ATOM 793 C CA . ASP A 1 102 ? 16.744 -4.273 -2.756 1.00 64.94 102 ASP A CA 1
ATOM 794 C C . ASP A 1 102 ? 16.884 -4.427 -1.239 1.00 64.94 102 ASP A C 1
ATOM 796 O O . ASP A 1 102 ? 17.955 -4.735 -0.716 1.00 64.94 102 ASP A O 1
ATOM 800 N N . GLU A 1 103 ? 15.828 -4.069 -0.517 1.00 56.31 103 GLU A N 1
ATOM 801 C CA . GLU A 1 103 ? 15.683 -4.368 0.901 1.00 56.31 103 GLU A CA 1
ATOM 802 C C . GLU A 1 103 ? 15.034 -5.742 1.032 1.00 56.31 103 GLU A C 1
ATOM 804 O O . GLU A 1 103 ? 13.952 -5.896 1.593 1.00 56.31 103 GLU A O 1
ATOM 809 N N . SER A 1 104 ? 15.687 -6.763 0.480 1.00 46.19 104 SER A N 1
ATOM 810 C CA . SER A 1 104 ? 15.301 -8.147 0.695 1.00 46.19 104 SER A CA 1
ATOM 811 C C . SER A 1 104 ? 15.276 -8.436 2.207 1.00 46.19 104 SER A C 1
ATOM 813 O O . SER A 1 104 ? 16.320 -8.579 2.845 1.00 46.19 104 SER A O 1
ATOM 815 N N . ALA A 1 105 ? 14.059 -8.458 2.757 1.00 43.84 105 ALA A N 1
ATOM 816 C CA . ALA A 1 105 ? 13.616 -9.065 4.009 1.00 43.84 105 ALA A CA 1
ATOM 817 C C . ALA A 1 105 ? 14.550 -8.908 5.229 1.00 43.84 105 ALA A C 1
ATOM 819 O O . ALA A 1 105 ? 15.274 -9.827 5.613 1.00 43.84 105 ALA A O 1
ATOM 820 N N . LYS A 1 106 ? 14.446 -7.774 5.929 1.00 43.34 106 LYS A N 1
ATOM 821 C CA . LYS A 1 106 ? 14.818 -7.674 7.352 1.00 43.34 106 LYS A CA 1
ATOM 822 C C . LYS A 1 106 ? 13.620 -7.291 8.215 1.00 43.34 106 LYS A C 1
ATOM 824 O O . LYS A 1 106 ? 13.730 -6.394 9.031 1.00 43.34 106 LYS A O 1
ATOM 829 N N . ASP A 1 107 ? 12.498 -7.980 8.062 1.00 43.81 107 ASP A N 1
ATOM 830 C CA . ASP A 1 107 ? 11.462 -7.969 9.094 1.00 43.81 107 ASP A CA 1
ATOM 831 C C . ASP A 1 107 ? 11.075 -9.413 9.387 1.00 43.81 107 ASP A C 1
ATOM 833 O O . ASP A 1 107 ? 10.686 -10.166 8.494 1.00 43.81 107 ASP A O 1
ATOM 837 N N . GLY A 1 108 ? 11.295 -9.801 10.642 1.00 46.06 108 GLY A N 1
ATOM 838 C CA . GLY A 1 108 ? 11.289 -11.177 11.108 1.00 46.06 108 GLY A CA 1
ATOM 839 C C . GLY A 1 108 ? 9.983 -11.917 10.840 1.00 46.06 108 GLY A C 1
ATOM 840 O O . GLY A 1 108 ? 8.879 -11.370 10.925 1.00 46.06 108 GLY A O 1
ATOM 841 N N . GLU A 1 109 ? 10.143 -13.205 10.552 1.00 45.50 109 GLU A N 1
ATOM 842 C CA . GLU A 1 109 ? 9.140 -14.238 10.778 1.00 45.50 109 GLU A CA 1
ATOM 843 C C . GLU A 1 109 ? 8.662 -14.184 12.237 1.00 45.50 109 GLU A C 1
ATOM 845 O O . GLU A 1 109 ? 9.210 -14.831 13.121 1.00 45.50 109 GLU A O 1
ATOM 850 N N . GLU A 1 110 ? 7.614 -13.413 12.501 1.00 45.28 110 GLU A N 1
ATOM 851 C CA . GLU A 1 110 ? 6.607 -13.850 13.460 1.00 45.28 110 GLU A CA 1
ATOM 852 C C . GLU A 1 110 ? 5.469 -14.453 12.644 1.00 45.28 110 GLU A C 1
ATOM 854 O O . GLU A 1 110 ? 4.647 -13.754 12.039 1.00 45.28 110 GLU A O 1
ATOM 859 N N . ASP A 1 111 ? 5.523 -15.780 12.565 1.00 42.03 111 ASP A N 1
ATOM 860 C CA . ASP A 1 111 ? 4.461 -16.656 12.101 1.00 42.03 111 ASP A CA 1
ATOM 861 C C . ASP A 1 111 ? 3.258 -16.420 13.022 1.00 42.03 111 ASP A C 1
ATOM 863 O O . ASP A 1 111 ? 3.245 -16.843 14.178 1.00 42.03 111 ASP A O 1
ATOM 867 N N . VAL A 1 112 ? 2.269 -15.658 12.557 1.00 51.66 112 VAL A N 1
ATOM 868 C CA . VAL A 1 112 ? 0.980 -15.588 13.248 1.00 51.66 112 VAL A CA 1
ATOM 869 C C . VAL A 1 112 ? 0.163 -16.754 12.701 1.00 51.66 112 VAL A C 1
ATOM 871 O O . VAL A 1 112 ? -0.179 -16.723 11.515 1.00 51.66 112 VAL A O 1
ATOM 874 N N . PRO A 1 113 ? -0.147 -17.786 13.509 1.00 41.47 113 PRO A N 1
ATOM 875 C CA . PRO A 1 113 ? -0.899 -18.934 13.032 1.00 41.47 113 PRO A CA 1
ATOM 876 C C . PRO A 1 113 ? -2.269 -18.467 12.544 1.00 41.47 113 PRO A C 1
ATOM 878 O O . PRO A 1 113 ? -3.035 -17.867 13.301 1.00 41.47 113 PRO A O 1
ATOM 881 N N . LEU A 1 114 ? -2.584 -18.743 11.279 1.00 43.78 114 LEU A N 1
ATOM 882 C CA . LEU A 1 114 ? -3.958 -18.653 10.799 1.00 43.78 114 LEU A CA 1
ATOM 883 C C . LEU A 1 114 ? -4.791 -19.669 11.600 1.00 43.78 114 LEU A C 1
ATOM 885 O O . LEU A 1 114 ? -4.400 -20.839 11.659 1.00 43.78 114 LEU A O 1
ATOM 889 N N . PRO A 1 115 ? -5.914 -19.275 12.224 1.00 44.69 115 PRO A N 1
ATOM 890 C CA . PRO A 1 115 ? -6.800 -20.238 12.854 1.00 44.69 115 PRO A CA 1
ATOM 891 C C . PRO A 1 115 ? -7.392 -21.126 11.755 1.00 44.69 115 PRO A C 1
ATOM 893 O O . PRO A 1 115 ? -8.223 -20.686 10.963 1.00 44.69 115 PRO A O 1
ATOM 896 N N . MET A 1 116 ? -6.932 -22.376 11.678 1.00 46.53 116 MET A N 1
ATOM 897 C CA . MET A 1 116 ? -7.633 -23.404 10.919 1.00 46.53 116 MET A CA 1
ATOM 898 C C . MET A 1 116 ? -8.910 -23.735 11.688 1.00 46.53 116 MET A C 1
ATOM 900 O O . MET A 1 116 ? -8.856 -24.317 12.769 1.00 46.53 116 MET A O 1
ATOM 904 N N . GLU A 1 117 ? -10.059 -23.322 11.158 1.00 53.44 117 GLU A N 1
ATOM 905 C CA . GLU A 1 117 ? -11.338 -23.822 11.644 1.00 53.44 117 GLU A CA 1
ATOM 906 C C . GLU A 1 117 ? -11.450 -25.303 11.265 1.00 53.44 117 GLU A C 1
ATOM 908 O O . GLU A 1 117 ? -11.508 -25.662 10.087 1.00 53.44 117 GLU A O 1
ATOM 913 N N . ASP A 1 118 ? -11.459 -26.168 12.280 1.00 43.69 118 ASP A N 1
ATOM 914 C CA . ASP A 1 118 ? -11.760 -27.587 12.138 1.00 43.69 118 ASP A CA 1
ATOM 915 C C . ASP A 1 118 ? -13.163 -27.753 11.539 1.00 43.69 118 ASP A C 1
ATOM 917 O O . ASP A 1 118 ? -14.187 -27.651 12.225 1.00 43.69 118 ASP A O 1
ATOM 921 N N . ALA A 1 119 ? -13.218 -28.051 10.242 1.00 48.41 119 ALA A N 1
ATOM 922 C CA . ALA A 1 119 ? -14.428 -28.508 9.585 1.00 48.41 119 ALA A CA 1
ATOM 923 C C . ALA A 1 119 ? -14.816 -29.880 10.162 1.00 48.41 119 ALA A C 1
ATOM 925 O O . ALA A 1 119 ? -14.388 -30.932 9.687 1.00 48.41 119 ALA A O 1
ATOM 926 N N . LYS A 1 120 ? -15.652 -29.880 11.206 1.00 42.59 120 LYS A N 1
ATOM 927 C CA . LYS A 1 120 ? -16.365 -31.078 11.657 1.00 42.59 120 LYS A CA 1
ATOM 928 C C . LYS A 1 120 ? -17.273 -31.561 10.526 1.00 42.59 120 LYS A C 1
ATOM 930 O O . LYS A 1 120 ? -18.373 -31.049 10.336 1.00 42.59 120 LYS A O 1
ATOM 935 N N . MET A 1 121 ? -16.824 -32.581 9.800 1.00 44.78 121 MET A N 1
ATOM 936 C CA . MET A 1 121 ? -17.699 -33.424 8.991 1.00 44.78 121 MET A CA 1
ATOM 937 C C . MET A 1 121 ? -18.689 -34.127 9.925 1.00 44.78 121 MET A C 1
ATOM 939 O O . MET A 1 121 ? -18.348 -35.076 10.630 1.00 44.78 121 MET A O 1
ATOM 943 N N . VAL A 1 122 ? -19.929 -33.641 9.942 1.00 43.56 122 VAL A N 1
ATOM 944 C CA . VAL A 1 122 ? -21.066 -34.374 10.497 1.00 43.56 122 VAL A CA 1
ATOM 945 C C . VAL A 1 122 ? -21.390 -35.486 9.504 1.00 43.56 122 VAL A C 1
ATOM 947 O O . VAL A 1 122 ? -21.982 -35.237 8.457 1.00 43.56 122 VAL A O 1
ATOM 950 N N . ASN A 1 123 ? -20.954 -36.708 9.806 1.00 43.91 123 ASN A N 1
ATOM 951 C CA . ASN A 1 123 ? -21.348 -37.879 9.037 1.00 43.91 123 ASN A CA 1
ATOM 952 C C . ASN A 1 123 ? -22.757 -38.286 9.492 1.00 43.91 123 ASN A C 1
ATOM 954 O O . ASN A 1 123 ? -22.937 -38.749 10.617 1.00 43.91 123 ASN A O 1
ATOM 958 N N . VAL A 1 124 ? -23.757 -38.050 8.645 1.00 43.75 124 VAL A N 1
ATOM 959 C CA . VAL A 1 124 ? -25.098 -38.618 8.813 1.00 43.75 124 VAL A CA 1
ATOM 960 C C . VAL A 1 124 ? -25.100 -39.962 8.092 1.00 43.75 124 VAL A C 1
ATOM 962 O O . VAL A 1 124 ? -25.053 -40.000 6.863 1.00 43.75 124 VAL A O 1
ATOM 965 N N . GLY A 1 125 ? -25.128 -41.042 8.868 1.00 40.28 125 GLY A N 1
ATOM 966 C CA . GLY A 1 125 ? -25.280 -42.421 8.411 1.00 40.28 125 GLY A CA 1
ATOM 967 C C . GLY A 1 125 ? -25.629 -43.322 9.579 1.00 40.28 125 GLY A C 1
ATOM 968 O O . GLY A 1 125 ? -24.760 -43.449 10.468 1.00 40.28 125 GLY A O 1
#

pLDDT: mean 81.63, std 18.54, range [40.28, 97.25]